Protein AF-A0A537KA38-F1 (afdb_monomer)

Organism: NCBI:txid2569760

Nearest PDB structures (foldseek):
  1vm7-assembly1_B  TM=9.379E-01  e=4.247E-10  Thermotoga maritima MSB8
  1rk2-assembly2_C  TM=9.387E-01  e=2.116E-08  Escherichia coli
  3pl2-assembly1_B  TM=9.445E-01  e=1.220E-07  Corynebacterium glutamicum
  3k9e-assembly1_A  TM=9.442E-01  e=4.696E-07  Escherichia coli O6
  2v78-assembly1_A  TM=8.915E-01  e=3.099E-06  Saccharolobus solfataricus

Secondary structure (DSSP, 8-state):
-HHHHHTTS-S-EEEE-GGG-EEEEETTEEEEEPPP----S--TTHHHHHHHHHHHHHHTT--HHHHHHHHHHHHHHHTTSSSSGGGPPPHHHHHHHHH-

Foldseek 3Di:
DFVVVVVVPDQKGWAQPDQQAIWIDHPQDTDGAGADDDDFDAQAQLVVQLVVQLVVCVVVVHDNNVSSNLSRLQSNQLRNDDDHPVSGDDPVVSVVVVVD

pLDDT: mean 95.14, std 4.84, range [63.72, 98.5]

Sequence (100 aa):
AASALLERGPRMAVVKLGDRGAFYAAPDGRGHVPADAVRAVDTTAAGDAFAAALGVALGEGRGSADAVRFATRVAGIKVTRMGAQVSMPTRAEVEEAMRQ

Radius of gyration: 13.13 Å; Cα contacts (8 Å, |Δi|>4): 160; chains: 1; bounding box: 29×25×36 Å

Structure (mmCIF, N/CA/C/O backbone):
data_AF-A0A537KA38-F1
#
_entry.id   AF-A0A537KA38-F1
#
loop_
_atom_site.group_PDB
_atom_site.id
_atom_site.type_symbol
_atom_site.label_atom_id
_atom_site.label_alt_id
_atom_site.label_comp_id
_atom_site.label_asym_id
_atom_site.label_entity_id
_atom_site.label_seq_id
_atom_site.pdbx_PDB_ins_code
_atom_site.Cartn_x
_atom_site.Cartn_y
_atom_site.Cartn_z
_atom_site.occupancy
_atom_site.B_iso_or_equiv
_atom_site.auth_seq_id
_atom_site.auth_comp_id
_atom_site.auth_asym_id
_atom_site.auth_atom_id
_atom_site.pdbx_PDB_model_num
ATOM 1 N N . ALA A 1 1 ? -9.785 -9.139 12.315 1.00 78.19 1 ALA A N 1
ATOM 2 C CA . ALA A 1 1 ? -8.354 -8.756 12.290 1.00 78.19 1 ALA A CA 1
ATOM 3 C C . ALA A 1 1 ? -8.156 -7.258 12.535 1.00 78.19 1 ALA A C 1
ATOM 5 O O . ALA A 1 1 ? -7.688 -6.921 13.609 1.00 78.19 1 ALA A O 1
ATOM 6 N N . ALA A 1 2 ? -8.550 -6.360 11.618 1.00 79.88 2 ALA A N 1
ATOM 7 C CA . ALA A 1 2 ? -8.318 -4.913 11.777 1.00 79.88 2 ALA A CA 1
ATOM 8 C C . ALA A 1 2 ? -8.918 -4.320 13.071 1.00 79.88 2 ALA A C 1
ATOM 10 O O . ALA A 1 2 ? -8.218 -3.626 13.795 1.00 79.88 2 ALA A O 1
ATOM 11 N N . SER A 1 3 ? -10.166 -4.658 13.420 1.00 84.00 3 SER A N 1
ATOM 12 C CA . SER A 1 3 ? -10.794 -4.201 14.674 1.00 84.00 3 SER A CA 1
ATOM 13 C C . SER A 1 3 ? -10.038 -4.657 15.926 1.00 84.00 3 SER A C 1
ATOM 15 O O . SER A 1 3 ? -9.7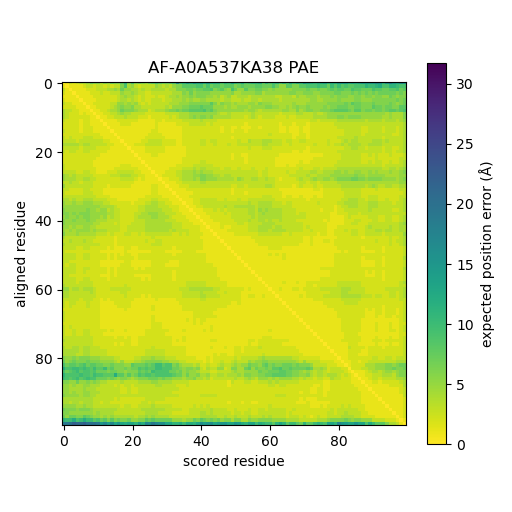37 -3.840 16.784 1.00 84.00 3 SER A O 1
ATOM 17 N N . ALA A 1 4 ? -9.625 -5.926 15.972 1.00 89.12 4 ALA A N 1
ATOM 18 C CA . ALA A 1 4 ? -8.845 -6.471 17.084 1.00 89.12 4 ALA A CA 1
ATOM 19 C C . ALA A 1 4 ? -7.460 -5.809 17.232 1.00 89.12 4 ALA A C 1
ATOM 21 O O . ALA A 1 4 ? -6.889 -5.797 18.316 1.00 89.12 4 ALA A O 1
ATOM 22 N N . LEU A 1 5 ? -6.893 -5.254 16.151 1.00 91.69 5 LEU A N 1
ATOM 23 C CA . LEU A 1 5 ? -5.657 -4.472 16.236 1.00 91.69 5 LEU A CA 1
ATOM 24 C C . LEU A 1 5 ? -5.905 -3.097 16.859 1.00 91.69 5 LEU A C 1
ATOM 26 O O . LEU A 1 5 ? -5.083 -2.660 17.654 1.00 91.69 5 LEU A O 1
ATOM 30 N N . LEU A 1 6 ? -7.026 -2.441 16.539 1.00 92.62 6 LEU A N 1
ATOM 31 C CA . LEU A 1 6 ? -7.387 -1.139 17.118 1.00 92.62 6 LEU A CA 1
ATOM 32 C C . LEU A 1 6 ? -7.611 -1.219 18.633 1.00 92.62 6 LEU A C 1
ATOM 34 O O . LEU A 1 6 ? -7.228 -0.304 19.357 1.00 92.62 6 LEU A O 1
ATOM 38 N N . GLU A 1 7 ? -8.136 -2.341 19.129 1.00 91.88 7 GLU A N 1
ATOM 39 C CA . GLU A 1 7 ? -8.285 -2.610 20.570 1.00 91.88 7 GLU A CA 1
ATOM 40 C C . GLU A 1 7 ? -6.946 -2.592 21.332 1.00 91.88 7 GLU A C 1
ATOM 42 O O . GLU A 1 7 ? -6.927 -2.475 22.554 1.00 91.88 7 GLU A O 1
ATOM 47 N N . ARG A 1 8 ? -5.811 -2.660 20.624 1.00 93.00 8 ARG A N 1
ATOM 48 C CA . ARG A 1 8 ? -4.458 -2.633 21.203 1.00 93.00 8 ARG A CA 1
ATOM 49 C C . ARG A 1 8 ? -3.842 -1.227 21.252 1.00 93.00 8 ARG A C 1
ATOM 51 O O . ARG A 1 8 ? -2.663 -1.106 21.571 1.00 93.00 8 ARG A O 1
ATOM 58 N N . GLY A 1 9 ? -4.603 -0.182 20.914 1.00 93.44 9 GLY A N 1
ATOM 59 C CA . GLY A 1 9 ? -4.189 1.224 21.004 1.00 93.44 9 GLY A CA 1
ATOM 60 C C . GLY A 1 9 ? -3.774 1.982 19.724 1.00 93.44 9 GLY A C 1
ATOM 61 O O . GLY A 1 9 ? -3.723 3.212 19.801 1.00 93.44 9 GLY A O 1
ATOM 62 N N . PRO A 1 10 ? -3.482 1.379 18.548 1.00 95.56 10 PRO A N 1
ATOM 63 C CA . PRO A 1 10 ? -3.180 2.170 17.358 1.00 95.56 10 PRO A CA 1
ATOM 64 C C . PRO A 1 10 ? -4.433 2.889 16.843 1.00 95.56 10 PRO A C 1
ATOM 66 O O . PRO A 1 10 ? -5.539 2.357 16.897 1.00 95.56 10 PRO A O 1
ATOM 69 N N . ARG A 1 11 ? -4.259 4.089 16.273 1.00 94.25 11 ARG A N 1
ATOM 70 C CA . ARG A 1 11 ? -5.376 4.853 15.682 1.00 94.25 11 ARG A CA 1
ATOM 71 C C . ARG A 1 11 ? -5.876 4.276 14.358 1.00 94.25 11 ARG A C 1
ATOM 7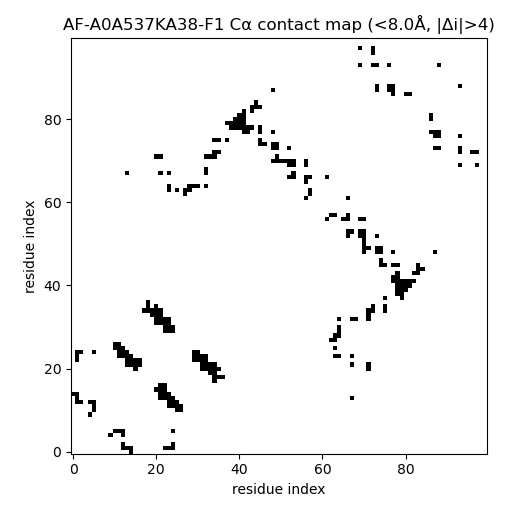3 O O . ARG A 1 11 ? -7.024 4.498 14.000 1.00 94.25 11 ARG A O 1
ATOM 80 N N . MET A 1 12 ? -5.018 3.567 13.631 1.00 96.44 12 MET A N 1
ATOM 81 C CA . MET A 1 12 ? -5.326 2.958 12.341 1.00 96.44 12 MET A CA 1
ATOM 82 C C . MET A 1 12 ? -4.750 1.543 12.296 1.00 96.44 12 MET A C 1
ATOM 84 O O . MET A 1 12 ? -3.629 1.306 12.744 1.00 96.44 12 MET A O 1
ATOM 88 N N . ALA A 1 13 ? -5.498 0.622 11.697 1.00 97.69 13 ALA A N 1
ATOM 89 C CA . ALA A 1 13 ? -5.049 -0.716 11.352 1.00 97.69 13 ALA A CA 1
ATOM 90 C C . ALA A 1 13 ? -5.294 -0.972 9.861 1.00 97.69 13 ALA A C 1
ATOM 92 O O . ALA A 1 13 ? -6.401 -0.760 9.367 1.00 97.69 13 ALA A O 1
ATOM 93 N N . VAL A 1 14 ? -4.275 -1.470 9.158 1.00 97.94 14 VAL A N 1
ATOM 94 C CA . VAL A 1 14 ? -4.364 -1.849 7.742 1.00 97.94 14 VAL A CA 1
ATOM 95 C C . VAL A 1 14 ? -3.874 -3.282 7.578 1.00 97.94 14 VAL A C 1
ATOM 97 O O . VAL A 1 14 ? -2.775 -3.629 8.004 1.00 97.94 14 VAL A O 1
ATOM 100 N N . VAL A 1 15 ? -4.697 -4.124 6.960 1.00 97.50 15 VAL A N 1
ATOM 101 C CA . VAL A 1 15 ? -4.404 -5.529 6.676 1.00 97.50 15 VAL A CA 1
ATOM 102 C C . VAL A 1 15 ? -4.251 -5.684 5.170 1.00 97.50 15 VAL A C 1
ATOM 104 O O . VAL A 1 15 ? -5.220 -5.544 4.427 1.00 97.50 15 VAL A O 1
ATOM 107 N N . LYS A 1 16 ? -3.030 -5.979 4.720 1.00 96.75 16 LYS A N 1
ATOM 108 C CA . LYS A 1 16 ? -2.743 -6.311 3.319 1.00 96.75 16 LYS A CA 1
ATOM 109 C C . LYS A 1 16 ? -3.305 -7.697 2.999 1.00 96.75 16 LYS A C 1
ATOM 111 O O . LYS A 1 16 ? -3.129 -8.629 3.779 1.00 96.75 16 LYS A O 1
ATOM 116 N N . LEU A 1 17 ? -3.960 -7.822 1.852 1.00 96.69 17 LEU A N 1
ATOM 117 C CA . LEU A 1 17 ? -4.646 -9.028 1.383 1.00 96.69 17 LEU A CA 1
ATOM 118 C C . LEU A 1 17 ? -4.048 -9.580 0.077 1.00 96.69 17 LEU A C 1
ATOM 120 O O . LEU A 1 17 ? -4.662 -10.445 -0.542 1.00 96.69 17 LEU A O 1
ATOM 124 N N . GLY A 1 18 ? -2.868 -9.095 -0.329 1.00 94.19 18 GLY A N 1
ATOM 125 C CA . GLY A 1 18 ? -2.189 -9.513 -1.556 1.00 94.19 18 GLY A CA 1
ATOM 126 C C . GLY A 1 18 ? -2.867 -8.951 -2.804 1.00 94.19 18 GLY A C 1
ATOM 127 O O . GLY A 1 18 ? -3.154 -7.757 -2.873 1.00 94.19 18 GLY A O 1
ATOM 128 N N . ASP A 1 19 ? -3.148 -9.825 -3.764 1.00 94.75 19 ASP A N 1
ATOM 129 C CA . ASP A 1 19 ? -3.910 -9.538 -4.988 1.00 94.75 19 ASP A CA 1
ATOM 130 C C . ASP A 1 19 ? -5.351 -9.073 -4.720 1.00 94.75 19 ASP A C 1
ATOM 132 O O . ASP A 1 19 ? -5.978 -8.447 -5.569 1.00 94.75 19 ASP A O 1
ATOM 136 N N . ARG A 1 20 ? -5.869 -9.304 -3.510 1.00 97.12 20 ARG A N 1
ATOM 137 C CA . ARG A 1 20 ? -7.154 -8.759 -3.063 1.00 97.12 20 ARG A CA 1
ATOM 138 C C . ARG A 1 20 ? -7.053 -7.330 -2.526 1.00 97.12 20 ARG A C 1
ATOM 140 O O . ARG A 1 20 ? -8.067 -6.803 -2.094 1.00 97.12 20 ARG A O 1
ATOM 147 N N . GLY A 1 21 ? -5.886 -6.689 -2.506 1.00 97.56 21 GLY A N 1
ATOM 148 C CA . GLY A 1 21 ? -5.725 -5.310 -2.027 1.00 97.56 21 GLY A CA 1
ATOM 149 C C . GLY A 1 21 ? -5.522 -5.203 -0.521 1.00 97.56 21 GLY A C 1
ATOM 150 O O . GLY A 1 21 ? -4.665 -5.887 0.038 1.00 97.56 21 GLY A O 1
ATOM 151 N N . ALA A 1 22 ? -6.257 -4.322 0.155 1.00 98.25 22 ALA A N 1
ATOM 152 C CA . ALA A 1 22 ? -6.092 -4.069 1.584 1.00 98.25 22 ALA A CA 1
ATOM 153 C C . ALA A 1 22 ? -7.417 -3.732 2.276 1.00 98.25 22 ALA A C 1
ATOM 155 O O . ALA A 1 22 ? -8.288 -3.085 1.706 1.00 98.25 22 ALA A O 1
ATOM 156 N N . PHE A 1 23 ? -7.564 -4.137 3.535 1.00 98.19 23 PHE A N 1
ATOM 157 C CA . PHE A 1 23 ? -8.658 -3.687 4.394 1.00 98.19 23 PHE A CA 1
ATOM 158 C C . PHE A 1 23 ? -8.120 -2.732 5.452 1.00 98.19 23 PHE A C 1
ATOM 160 O O . PHE A 1 23 ? -7.126 -3.050 6.106 1.00 98.19 23 PHE A O 1
ATOM 167 N N . TYR A 1 24 ? -8.781 -1.598 5.665 1.00 98.06 24 TYR A N 1
ATOM 168 C CA . TYR A 1 24 ? -8.382 -0.624 6.677 1.00 98.06 24 TYR A CA 1
ATOM 169 C C . TYR A 1 24 ? -9.501 -0.336 7.675 1.00 98.06 24 TYR A C 1
ATOM 171 O O . TYR A 1 24 ? -10.687 -0.459 7.368 1.00 98.06 24 TYR A O 1
ATOM 179 N N . ALA A 1 25 ? -9.102 0.058 8.878 1.00 97.69 25 ALA A N 1
ATOM 180 C CA . ALA A 1 25 ? -9.966 0.634 9.894 1.00 97.69 25 ALA A CA 1
ATOM 181 C C . ALA A 1 25 ? -9.223 1.790 10.576 1.00 97.69 25 ALA A C 1
ATOM 183 O O . ALA A 1 25 ? -8.096 1.613 11.039 1.00 97.69 25 ALA A O 1
ATOM 184 N N . ALA A 1 26 ? -9.847 2.962 10.602 1.00 96.38 26 ALA A N 1
ATOM 185 C CA . ALA A 1 26 ? -9.310 4.230 11.087 1.00 96.38 26 ALA A CA 1
ATOM 186 C C . ALA A 1 26 ? -10.455 5.110 11.646 1.00 96.38 26 ALA A C 1
ATOM 188 O O . ALA A 1 26 ? -11.624 4.728 11.521 1.00 96.38 26 ALA A O 1
ATOM 189 N N . PRO A 1 27 ? -10.172 6.273 12.269 1.00 93.50 27 PRO A N 1
ATOM 190 C CA . PRO A 1 27 ? -11.207 7.104 12.889 1.00 93.50 27 PRO A CA 1
ATOM 191 C C . PRO A 1 27 ? -12.191 7.713 11.881 1.00 93.50 27 PRO A C 1
ATOM 193 O O . PRO A 1 27 ? -13.361 7.895 12.197 1.00 93.50 27 PRO A O 1
ATOM 196 N N . ASP A 1 28 ? -11.722 8.001 10.668 1.00 95.25 28 ASP A N 1
ATOM 197 C CA . ASP A 1 28 ? -12.486 8.575 9.554 1.00 95.25 28 ASP A CA 1
ATOM 198 C C . ASP A 1 28 ? -13.165 7.512 8.671 1.00 95.25 28 ASP A C 1
ATOM 200 O O . ASP A 1 28 ? -13.885 7.854 7.735 1.00 95.25 28 ASP A O 1
ATOM 204 N N . GLY A 1 29 ? -12.975 6.218 8.953 1.00 94.88 29 GLY A N 1
ATOM 205 C CA . GLY A 1 29 ? -13.698 5.159 8.258 1.00 94.88 29 GLY A CA 1
ATOM 206 C C . GLY A 1 29 ? -13.030 3.790 8.285 1.00 94.88 29 GLY A C 1
ATOM 207 O O . GLY A 1 29 ? -11.928 3.586 8.790 1.00 94.88 29 GLY A O 1
ATOM 208 N N . ARG A 1 30 ? -13.724 2.818 7.698 1.00 97.38 30 ARG A N 1
ATOM 209 C CA . ARG A 1 30 ? -13.211 1.467 7.461 1.00 97.38 30 ARG A CA 1
ATOM 210 C C . ARG A 1 30 ? -13.679 0.983 6.100 1.00 97.38 30 ARG A C 1
ATOM 212 O O . ARG A 1 30 ? -14.777 1.339 5.678 1.00 97.38 30 ARG A O 1
ATOM 219 N N . GLY A 1 31 ? -12.897 0.135 5.450 1.00 97.12 31 GLY A N 1
ATOM 220 C CA . GLY A 1 31 ? -13.282 -0.372 4.142 1.00 97.12 31 GLY A CA 1
ATOM 221 C C . GLY A 1 31 ? -12.267 -1.306 3.516 1.00 97.12 31 GLY A C 1
ATOM 222 O O . GLY A 1 31 ? -11.124 -1.426 3.960 1.00 97.12 31 GLY A O 1
ATOM 223 N N . HIS A 1 32 ? -12.723 -1.966 2.458 1.00 98.25 32 HIS A N 1
ATOM 224 C CA . HIS A 1 32 ? -11.885 -2.742 1.560 1.00 98.25 32 HIS A CA 1
ATOM 225 C C . HIS A 1 32 ? -11.474 -1.870 0.373 1.00 98.25 32 HIS A C 1
ATOM 227 O O . HIS A 1 32 ? -12.313 -1.235 -0.261 1.00 98.25 32 HIS A O 1
ATOM 233 N N . VAL A 1 33 ? -10.177 -1.841 0.092 1.00 98.00 33 VAL A N 1
ATOM 234 C CA . VAL A 1 33 ? -9.577 -1.212 -1.079 1.00 98.00 33 VAL A CA 1
ATOM 235 C C . VAL A 1 33 ? -9.064 -2.340 -1.974 1.00 98.00 33 VAL A C 1
ATOM 237 O O . VAL A 1 33 ? -8.134 -3.041 -1.564 1.00 98.00 33 VAL A O 1
ATOM 240 N N . PRO A 1 34 ? -9.664 -2.567 -3.155 1.00 97.56 34 PRO A N 1
ATOM 241 C CA . PRO A 1 34 ? -9.201 -3.605 -4.069 1.00 97.56 34 PRO A CA 1
ATOM 242 C C . PRO A 1 34 ? -7.827 -3.247 -4.650 1.00 97.56 34 PRO A C 1
ATOM 244 O O . PRO A 1 34 ? -7.482 -2.071 -4.767 1.00 97.56 34 PRO A O 1
ATOM 247 N N . ALA A 1 35 ? -7.047 -4.267 -5.011 1.00 96.25 35 ALA A N 1
ATOM 248 C CA . ALA A 1 35 ? -5.865 -4.091 -5.848 1.00 96.25 35 ALA A CA 1
ATOM 249 C C . ALA A 1 35 ? -6.232 -4.255 -7.323 1.00 96.25 35 ALA A C 1
ATOM 251 O O . ALA A 1 35 ? -7.185 -4.959 -7.662 1.00 96.25 35 ALA A O 1
ATOM 252 N N . ASP A 1 36 ? -5.434 -3.635 -8.187 1.00 93.69 36 ASP A N 1
ATOM 253 C CA . ASP A 1 36 ? -5.509 -3.875 -9.622 1.00 93.69 36 ASP A CA 1
ATOM 254 C C . ASP A 1 36 ? -5.049 -5.301 -9.939 1.00 93.69 36 ASP A C 1
ATOM 256 O O . ASP A 1 36 ? -4.079 -5.809 -9.363 1.00 93.69 36 ASP A O 1
ATOM 260 N N . ALA A 1 37 ? -5.712 -5.934 -10.905 1.00 94.69 37 ALA A N 1
ATOM 261 C CA . ALA A 1 37 ? -5.246 -7.195 -11.456 1.00 94.69 37 ALA A CA 1
ATOM 262 C C . ALA A 1 37 ? -3.978 -6.945 -12.285 1.00 94.69 37 ALA A C 1
ATOM 264 O O . ALA A 1 37 ? -4.027 -6.335 -13.353 1.00 94.69 37 ALA A O 1
ATOM 265 N N . VAL A 1 38 ? -2.836 -7.428 -11.796 1.00 95.00 38 VAL A N 1
ATOM 266 C CA . VAL A 1 38 ? -1.535 -7.266 -12.453 1.00 95.00 38 VAL A CA 1
ATOM 267 C C . VAL A 1 38 ? -0.828 -8.606 -12.611 1.00 95.00 38 VAL A C 1
ATOM 269 O O . VAL A 1 38 ? -0.998 -9.525 -11.810 1.00 95.00 38 VAL A O 1
ATOM 272 N N . ARG A 1 39 ? 0.031 -8.713 -13.627 1.00 95.94 39 ARG A N 1
ATOM 273 C CA . ARG A 1 39 ? 0.968 -9.834 -13.739 1.00 95.94 39 ARG A CA 1
ATOM 274 C C . ARG A 1 39 ? 2.160 -9.578 -12.817 1.00 95.94 39 ARG A C 1
ATOM 276 O O . ARG A 1 39 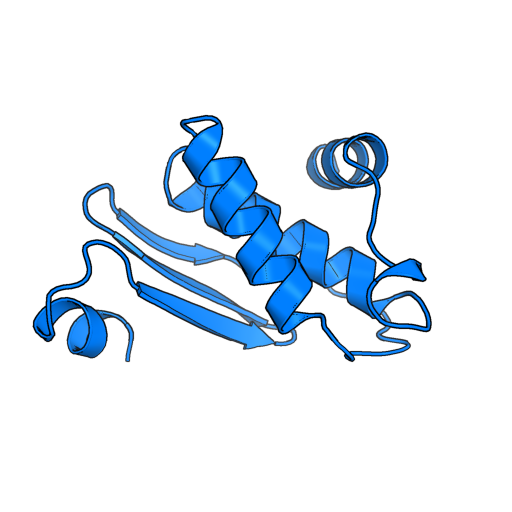? 3.061 -8.819 -13.166 1.00 95.94 39 ARG A O 1
ATOM 283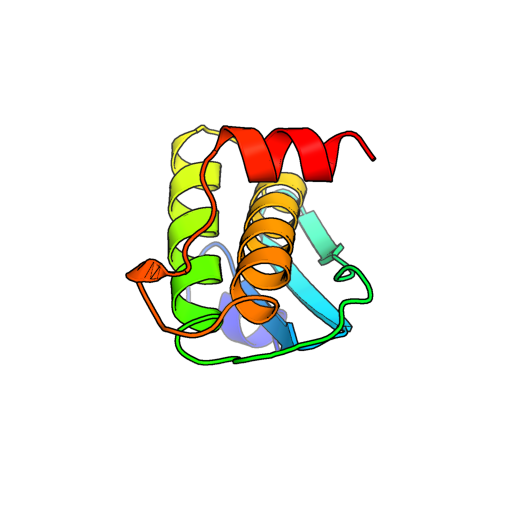 N N . ALA A 1 40 ? 2.161 -10.214 -11.649 1.00 96.12 40 ALA A N 1
ATOM 284 C CA . ALA A 1 40 ? 3.284 -10.131 -10.723 1.00 96.12 40 ALA A CA 1
ATOM 285 C C . ALA A 1 40 ? 4.542 -10.797 -11.316 1.00 96.12 40 ALA A C 1
ATOM 287 O O . ALA A 1 40 ? 4.483 -11.902 -11.856 1.00 96.12 40 ALA A O 1
ATOM 288 N N . VAL A 1 41 ? 5.671 -10.102 -11.206 1.00 96.56 41 VAL A N 1
ATOM 289 C CA . VAL A 1 41 ? 7.014 -10.554 -11.595 1.00 96.56 41 VAL A CA 1
ATOM 290 C C . VAL A 1 41 ? 7.845 -10.861 -10.350 1.00 96.56 41 VAL A C 1
ATOM 292 O O . VAL A 1 41 ? 8.504 -11.893 -10.300 1.00 96.56 41 VAL A O 1
ATOM 295 N N . ASP A 1 42 ? 7.795 -9.992 -9.338 1.00 94.25 42 ASP A N 1
ATOM 296 C CA . ASP A 1 42 ? 8.544 -10.150 -8.090 1.00 94.25 42 ASP A CA 1
ATOM 297 C C . ASP A 1 42 ? 7.818 -9.436 -6.941 1.00 94.25 42 ASP A C 1
ATOM 299 O O . ASP A 1 42 ? 7.586 -8.228 -6.981 1.00 94.25 42 ASP A O 1
ATOM 303 N N . THR A 1 43 ? 7.471 -10.160 -5.877 1.00 93.69 43 THR A N 1
ATOM 304 C CA . THR A 1 43 ? 6.759 -9.611 -4.710 1.00 93.69 43 THR A CA 1
ATOM 305 C C . THR A 1 43 ? 7.676 -9.078 -3.610 1.00 93.69 43 THR A C 1
ATOM 307 O O . THR A 1 43 ? 7.190 -8.542 -2.611 1.00 93.69 43 THR A O 1
ATOM 310 N N . THR A 1 44 ? 8.995 -9.189 -3.771 1.00 95.44 44 THR A N 1
ATOM 311 C CA . THR A 1 44 ? 9.991 -8.743 -2.784 1.00 95.44 44 THR A CA 1
ATOM 312 C C . THR A 1 44 ? 9.774 -7.275 -2.419 1.00 95.44 44 THR A C 1
ATOM 314 O O . THR A 1 44 ? 9.593 -6.448 -3.298 1.00 95.44 44 THR A O 1
ATOM 317 N N . ALA A 1 45 ? 9.761 -6.913 -1.138 1.00 94.69 45 ALA A N 1
ATOM 318 C CA . ALA A 1 45 ? 9.538 -5.532 -0.683 1.00 94.69 45 ALA A CA 1
ATOM 319 C C . ALA A 1 45 ? 8.197 -4.874 -1.097 1.00 94.69 45 ALA A C 1
ATOM 321 O O . ALA A 1 45 ? 8.014 -3.676 -0.886 1.00 94.69 45 ALA A O 1
ATOM 322 N N . ALA A 1 46 ? 7.206 -5.615 -1.614 1.00 95.81 46 ALA A N 1
ATOM 323 C CA . ALA A 1 46 ? 5.874 -5.050 -1.891 1.00 95.81 46 ALA A CA 1
ATOM 324 C C . ALA A 1 46 ? 5.198 -4.541 -0.609 1.00 95.81 46 ALA A C 1
ATOM 326 O O . ALA A 1 46 ? 4.501 -3.527 -0.599 1.00 95.81 46 ALA A O 1
ATOM 327 N N . GLY A 1 47 ? 5.450 -5.238 0.501 1.00 96.06 47 GLY A N 1
ATOM 328 C CA . GLY A 1 47 ? 4.979 -4.832 1.812 1.00 96.06 47 GLY A CA 1
ATOM 329 C C . GLY A 1 47 ? 5.616 -3.543 2.330 1.00 96.06 47 GLY A C 1
ATOM 330 O O . GLY A 1 47 ? 4.907 -2.777 2.984 1.00 96.06 47 GLY A O 1
ATOM 331 N N . ASP A 1 48 ? 6.893 -3.322 2.019 1.00 96.50 48 ASP A N 1
ATOM 332 C CA . ASP A 1 48 ? 7.650 -2.127 2.402 1.00 96.50 48 ASP A CA 1
ATOM 333 C C . ASP A 1 48 ? 7.246 -0.938 1.531 1.00 96.50 48 ASP A C 1
ATOM 335 O O . ASP A 1 48 ? 6.983 0.142 2.051 1.00 96.50 48 ASP A O 1
ATOM 339 N N . ALA A 1 49 ? 7.086 -1.165 0.221 1.00 97.19 49 ALA A N 1
ATOM 340 C CA . ALA A 1 49 ? 6.557 -0.187 -0.727 1.00 97.19 49 ALA A CA 1
ATOM 341 C C . ALA A 1 49 ? 5.187 0.335 -0.278 1.00 97.19 49 ALA A C 1
ATOM 343 O O . ALA A 1 49 ? 4.967 1.543 -0.210 1.00 97.19 49 ALA A O 1
ATOM 344 N N . PHE A 1 50 ? 4.287 -0.580 0.102 1.00 98.19 50 PHE A N 1
ATOM 345 C CA . PHE A 1 50 ? 2.979 -0.235 0.649 1.00 98.19 50 PHE A CA 1
ATOM 346 C C . PHE A 1 50 ? 3.099 0.622 1.915 1.00 98.19 50 PHE A C 1
ATOM 348 O O . PHE A 1 50 ? 2.441 1.650 2.029 1.00 98.19 50 PHE A O 1
ATOM 355 N N . ALA A 1 51 ? 3.922 0.204 2.883 1.00 97.88 51 ALA A N 1
ATOM 356 C CA . ALA A 1 51 ? 4.050 0.906 4.158 1.00 97.88 51 ALA A CA 1
ATOM 357 C C . ALA A 1 51 ? 4.652 2.310 3.983 1.00 97.88 51 ALA A C 1
ATOM 359 O O . ALA A 1 51 ? 4.139 3.271 4.557 1.00 97.88 51 ALA A O 1
ATOM 360 N N . ALA A 1 52 ? 5.685 2.440 3.147 1.00 97.56 52 ALA A N 1
ATOM 361 C CA . ALA A 1 52 ? 6.290 3.723 2.807 1.00 97.56 52 ALA A CA 1
ATOM 362 C C . ALA A 1 52 ? 5.282 4.644 2.105 1.00 97.56 52 ALA A C 1
ATOM 364 O O . ALA A 1 52 ? 5.112 5.793 2.507 1.00 97.56 52 ALA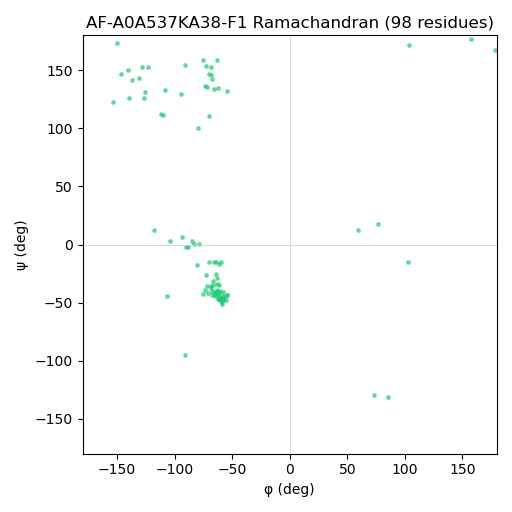 A O 1
ATOM 365 N N . ALA A 1 53 ? 4.557 4.129 1.110 1.00 98.31 53 ALA A N 1
ATOM 366 C CA . ALA A 1 53 ? 3.539 4.885 0.389 1.00 98.31 53 ALA A CA 1
ATOM 367 C C . ALA A 1 53 ? 2.371 5.317 1.285 1.00 98.31 53 ALA A C 1
ATOM 369 O O . ALA A 1 53 ? 1.898 6.444 1.162 1.00 98.31 53 ALA A O 1
ATOM 370 N N . LEU A 1 54 ? 1.939 4.459 2.215 1.00 98.50 54 LEU A N 1
ATOM 371 C CA . LEU A 1 54 ? 0.933 4.811 3.215 1.00 98.50 54 LEU A CA 1
ATOM 372 C C . LEU A 1 54 ? 1.433 5.954 4.108 1.00 98.50 54 LEU A C 1
ATOM 374 O O . LEU A 1 54 ? 0.703 6.914 4.330 1.00 98.50 54 LEU A O 1
ATOM 378 N N . GLY A 1 55 ? 2.682 5.878 4.577 1.00 98.06 55 GLY A N 1
ATOM 379 C CA . GLY A 1 55 ? 3.309 6.938 5.369 1.00 98.06 55 GLY A CA 1
ATOM 380 C C . GLY A 1 55 ? 3.391 8.270 4.621 1.00 98.06 55 GLY A C 1
ATOM 381 O O . GLY A 1 55 ? 3.008 9.298 5.174 1.00 98.06 55 GLY A O 1
ATOM 382 N N . VAL A 1 56 ? 3.816 8.247 3.352 1.00 98.44 56 VAL A N 1
ATOM 383 C CA . VAL A 1 56 ? 3.843 9.434 2.477 1.00 98.44 56 VAL A CA 1
ATOM 384 C C . VAL A 1 56 ? 2.443 10.023 2.326 1.00 98.44 56 VAL A C 1
ATOM 386 O O . VAL A 1 56 ? 2.246 11.204 2.586 1.00 98.44 56 VAL A O 1
ATOM 389 N N . ALA A 1 57 ? 1.453 9.206 1.966 1.00 98.25 57 ALA A N 1
ATOM 390 C CA . ALA A 1 57 ? 0.089 9.667 1.740 1.00 98.25 57 ALA A CA 1
ATOM 391 C C . ALA A 1 57 ? -0.567 10.266 2.996 1.00 98.25 57 ALA A C 1
ATOM 393 O O . ALA A 1 57 ? -1.237 11.294 2.909 1.00 98.25 57 ALA A O 1
ATOM 394 N N . LEU A 1 58 ? -0.354 9.651 4.164 1.00 97.62 58 LEU A N 1
ATOM 395 C CA . LEU A 1 58 ? -0.820 10.193 5.442 1.00 97.62 58 LEU A CA 1
ATOM 396 C C . LEU A 1 58 ? -0.084 11.491 5.807 1.00 97.62 58 LEU A C 1
ATOM 398 O O . LEU A 1 58 ? -0.714 12.429 6.290 1.00 97.62 58 LEU A O 1
ATOM 402 N N . GLY A 1 59 ? 1.226 11.568 5.550 1.00 98.12 59 GLY A N 1
ATOM 403 C CA . GLY A 1 59 ? 2.025 12.783 5.747 1.00 98.12 59 GLY A CA 1
ATOM 404 C C . GLY A 1 59 ? 1.594 13.947 4.848 1.00 98.12 59 GLY A C 1
ATOM 405 O O . GLY A 1 59 ? 1.694 15.101 5.248 1.00 98.12 59 GLY A O 1
ATOM 406 N N . GLU A 1 60 ? 1.044 13.646 3.672 1.00 98.12 60 GLU A N 1
ATOM 407 C CA . GLU A 1 60 ? 0.416 14.614 2.760 1.00 98.12 60 GLU A CA 1
ATOM 408 C C . GLU A 1 60 ? -1.006 15.027 3.177 1.00 98.12 60 GLU A C 1
ATOM 410 O O . GLU A 1 60 ? -1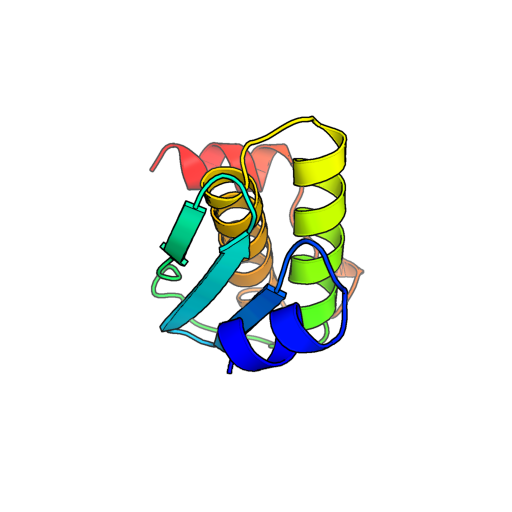.647 15.809 2.478 1.00 98.12 60 GLU A O 1
ATOM 415 N N . GLY A 1 61 ? -1.527 14.506 4.291 1.00 97.44 61 GLY A N 1
ATOM 416 C CA . GLY A 1 61 ? -2.856 14.852 4.796 1.00 97.44 61 GLY A CA 1
ATOM 417 C C . GLY A 1 61 ? -4.015 14.194 4.044 1.00 97.44 61 GLY A C 1
ATOM 418 O O . GLY A 1 61 ? -5.152 14.650 4.159 1.00 97.44 61 GLY A O 1
ATOM 419 N N . ARG A 1 62 ? -3.763 13.125 3.276 1.00 97.06 62 ARG A N 1
ATOM 420 C CA . ARG A 1 62 ? -4.833 12.363 2.613 1.00 97.06 62 ARG A CA 1
ATOM 421 C C . ARG A 1 62 ? -5.678 11.618 3.652 1.00 97.06 62 ARG A C 1
ATOM 423 O O . ARG A 1 62 ? -5.153 11.121 4.649 1.00 97.06 62 ARG A O 1
ATOM 430 N N . GLY A 1 63 ? -6.978 11.487 3.383 1.00 97.56 63 GLY A N 1
ATOM 431 C CA . GLY A 1 63 ? -7.871 10.648 4.186 1.00 97.56 63 GLY A CA 1
ATOM 432 C C . GLY A 1 63 ? -7.470 9.170 4.135 1.00 97.56 63 GLY A C 1
ATOM 433 O O . GLY A 1 63 ? -6.799 8.727 3.199 1.00 97.56 63 GLY A O 1
ATOM 434 N N . SER A 1 64 ? -7.901 8.380 5.120 1.00 97.69 64 SER A N 1
ATOM 435 C CA . SER A 1 64 ? -7.461 6.987 5.281 1.00 97.69 64 SER A CA 1
ATOM 436 C C . SER A 1 64 ? -7.746 6.112 4.063 1.00 97.69 64 SER A C 1
ATOM 438 O O . SER A 1 64 ? -6.899 5.310 3.670 1.00 97.69 64 SER A O 1
ATOM 440 N N . ALA A 1 65 ? -8.917 6.279 3.443 1.00 97.75 65 ALA A N 1
ATOM 441 C CA . ALA A 1 65 ? -9.292 5.540 2.238 1.00 97.75 65 ALA A CA 1
ATOM 442 C C . ALA A 1 65 ? -8.321 5.817 1.080 1.00 97.75 65 ALA A C 1
ATOM 444 O O . ALA A 1 65 ? -7.826 4.889 0.438 1.00 97.75 65 ALA A O 1
ATOM 445 N N . ASP A 1 66 ? -8.014 7.093 0.847 1.00 97.88 66 ASP A N 1
ATOM 446 C CA . ASP A 1 66 ? -7.152 7.538 -0.247 1.00 97.88 66 ASP A CA 1
ATOM 447 C C . ASP A 1 66 ? -5.691 7.189 0.004 1.00 97.88 66 ASP A C 1
ATOM 449 O O . ASP A 1 66 ? -4.979 6.808 -0.926 1.00 97.88 66 ASP A O 1
ATOM 453 N N . ALA A 1 67 ? -5.246 7.250 1.258 1.00 98.31 67 ALA A N 1
ATOM 454 C CA . ALA A 1 67 ? -3.902 6.841 1.631 1.00 98.31 67 ALA A CA 1
ATOM 455 C C . ALA A 1 67 ? -3.685 5.338 1.410 1.00 98.31 67 ALA A C 1
ATOM 457 O O . ALA A 1 67 ? -2.671 4.928 0.842 1.00 98.31 67 ALA A O 1
ATOM 458 N N . VAL A 1 68 ? -4.668 4.511 1.774 1.00 98.31 68 VAL A N 1
ATOM 459 C CA . VAL A 1 68 ? -4.633 3.063 1.526 1.00 98.31 68 VAL A CA 1
ATOM 460 C C . VAL A 1 68 ? -4.747 2.757 0.032 1.00 98.31 68 VAL A C 1
ATOM 462 O O . VAL A 1 68 ? -4.052 1.863 -0.455 1.00 98.31 68 VAL A O 1
ATOM 465 N N . ARG A 1 69 ? -5.554 3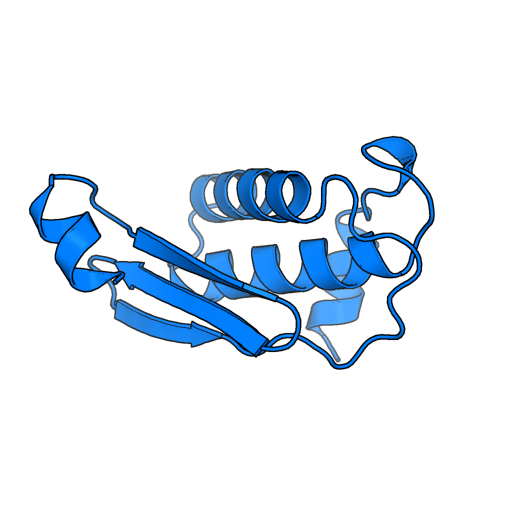.509 -0.726 1.00 98.19 69 ARG A N 1
ATOM 466 C CA . ARG A 1 69 ? -5.643 3.397 -2.193 1.00 98.19 69 ARG A CA 1
ATOM 467 C C . ARG A 1 69 ? -4.315 3.718 -2.871 1.00 98.19 69 ARG A C 1
ATOM 469 O O . ARG A 1 69 ? -3.853 2.930 -3.693 1.00 98.19 69 ARG A O 1
ATOM 476 N N . PHE A 1 70 ? -3.670 4.814 -2.481 1.00 98.50 70 PHE A N 1
ATOM 477 C CA . PHE A 1 70 ? -2.346 5.191 -2.974 1.00 98.50 70 PHE A CA 1
ATOM 478 C C . PHE A 1 70 ? -1.303 4.109 -2.659 1.00 98.50 70 PHE A C 1
ATOM 480 O O . PHE A 1 70 ? -0.599 3.643 -3.555 1.00 98.50 70 PHE A O 1
ATOM 487 N N . ALA A 1 71 ? -1.260 3.631 -1.412 1.00 98.44 71 ALA A N 1
ATOM 488 C CA . ALA A 1 71 ? -0.354 2.562 -0.996 1.00 98.44 71 ALA A CA 1
ATOM 489 C C . ALA A 1 71 ? -0.579 1.248 -1.761 1.00 98.44 71 ALA A C 1
ATOM 491 O O . ALA A 1 71 ? 0.380 0.581 -2.156 1.00 98.44 71 ALA A O 1
ATOM 492 N N . THR A 1 72 ? -1.844 0.899 -2.010 1.00 98.25 72 THR A N 1
ATOM 493 C CA . THR A 1 72 ? -2.222 -0.284 -2.796 1.00 98.25 72 THR A CA 1
ATOM 494 C C . THR A 1 72 ? -1.736 -0.155 -4.238 1.00 98.25 72 THR A C 1
ATOM 496 O O . THR A 1 72 ? -1.154 -1.105 -4.761 1.00 98.25 72 THR A O 1
ATOM 499 N N . ARG A 1 73 ? -1.880 1.025 -4.860 1.00 97.81 73 ARG A N 1
ATOM 500 C CA . ARG A 1 73 ? -1.395 1.272 -6.227 1.00 97.81 73 ARG A CA 1
ATOM 501 C C . ARG A 1 73 ? 0.129 1.186 -6.322 1.00 97.81 73 ARG A C 1
ATOM 503 O O . ARG A 1 73 ? 0.640 0.529 -7.225 1.00 97.81 73 ARG A O 1
ATOM 510 N N . VAL A 1 74 ? 0.857 1.785 -5.377 1.00 98.19 74 VAL A N 1
ATOM 511 C CA . VAL A 1 74 ? 2.329 1.699 -5.328 1.00 98.19 74 VAL A CA 1
ATOM 512 C C . VAL A 1 74 ? 2.790 0.245 -5.249 1.00 98.19 74 VAL A C 1
ATOM 514 O O . VAL A 1 74 ? 3.648 -0.171 -6.026 1.00 98.19 74 VAL A O 1
ATOM 517 N N . ALA A 1 75 ? 2.196 -0.545 -4.351 1.00 97.56 75 ALA A N 1
ATOM 518 C CA . ALA A 1 75 ? 2.522 -1.961 -4.221 1.00 97.56 75 ALA A CA 1
ATOM 519 C C . ALA A 1 75 ? 2.167 -2.753 -5.492 1.00 97.56 75 ALA A C 1
ATOM 521 O O . ALA A 1 75 ? 2.962 -3.584 -5.925 1.00 97.56 75 ALA A O 1
ATOM 522 N N . GLY A 1 76 ? 1.022 -2.459 -6.115 1.00 96.81 76 GLY A N 1
ATOM 523 C CA . GLY A 1 76 ? 0.592 -3.066 -7.376 1.00 96.81 76 GLY A CA 1
ATOM 524 C C . GLY A 1 76 ? 1.592 -2.849 -8.512 1.00 96.81 76 GLY A C 1
ATOM 525 O O . GLY A 1 76 ? 1.949 -3.803 -9.193 1.00 96.81 76 GLY A O 1
ATOM 526 N N . ILE A 1 77 ? 2.123 -1.633 -8.672 1.00 96.81 77 ILE A N 1
ATOM 527 C CA . ILE A 1 77 ? 3.155 -1.347 -9.685 1.00 96.81 77 ILE A CA 1
ATOM 528 C C . ILE A 1 77 ? 4.490 -2.000 -9.302 1.00 96.81 77 ILE A C 1
ATOM 530 O O . ILE A 1 77 ? 5.163 -2.585 -10.148 1.00 96.81 77 ILE A O 1
ATOM 534 N N . LYS A 1 78 ? 4.869 -1.950 -8.017 1.00 97.31 78 LYS A N 1
ATOM 535 C CA . LYS A 1 78 ? 6.109 -2.560 -7.515 1.00 97.31 78 LYS A CA 1
ATOM 536 C C . LYS A 1 78 ? 6.189 -4.038 -7.890 1.00 97.31 78 LYS A C 1
ATOM 538 O O . LYS A 1 78 ? 7.244 -4.509 -8.307 1.00 97.31 78 LYS A O 1
ATOM 543 N N . VAL A 1 79 ? 5.091 -4.786 -7.744 1.00 97.06 79 VAL A N 1
ATOM 544 C CA . VAL A 1 79 ? 5.121 -6.234 -7.993 1.00 97.06 79 VAL A CA 1
ATOM 545 C C . VAL A 1 79 ? 5.294 -6.605 -9.463 1.00 97.06 79 VAL A C 1
ATOM 547 O O . VAL A 1 79 ? 5.647 -7.747 -9.747 1.00 97.06 79 VAL A O 1
ATOM 550 N N . THR A 1 80 ? 5.106 -5.678 -10.407 1.00 96.62 80 THR A N 1
ATOM 551 C CA . THR A 1 80 ? 5.293 -5.942 -11.846 1.00 96.62 80 THR A CA 1
ATOM 552 C C . THR A 1 80 ? 6.747 -5.795 -12.305 1.00 96.62 80 THR A C 1
ATOM 554 O O . THR A 1 80 ? 7.019 -5.890 -13.501 1.00 96.62 80 THR A O 1
ATOM 557 N N . ARG A 1 81 ? 7.685 -5.516 -11.390 1.00 95.81 81 ARG A N 1
ATOM 558 C CA . ARG A 1 81 ? 9.088 -5.193 -11.686 1.00 95.81 81 ARG A CA 1
ATOM 559 C C . ARG A 1 81 ? 10.023 -6.026 -10.813 1.00 95.81 81 ARG A C 1
ATOM 561 O O . ARG A 1 81 ? 9.742 -6.260 -9.641 1.00 95.81 81 ARG A O 1
ATOM 568 N N . MET A 1 82 ? 11.150 -6.446 -11.382 1.00 95.62 82 MET A N 1
ATOM 569 C CA . MET A 1 82 ? 12.169 -7.215 -10.665 1.00 95.62 82 MET A CA 1
ATOM 570 C C . MET A 1 82 ? 12.946 -6.329 -9.683 1.00 95.62 82 MET A C 1
ATOM 572 O O . MET A 1 82 ? 13.375 -5.234 -10.048 1.00 95.62 82 MET A O 1
ATOM 576 N N . GLY A 1 83 ? 13.178 -6.822 -8.464 1.00 89.62 83 GLY A N 1
ATOM 577 C CA . GLY A 1 83 ? 13.988 -6.164 -7.440 1.00 89.62 83 GLY A CA 1
ATOM 578 C C . GLY A 1 83 ? 13.171 -5.502 -6.326 1.00 89.62 83 GLY A C 1
ATOM 579 O O . GLY A 1 83 ? 11.945 -5.397 -6.391 1.00 89.62 83 GLY A O 1
ATOM 580 N N . ALA A 1 84 ? 13.874 -5.049 -5.282 1.00 91.38 84 ALA A N 1
ATOM 581 C CA . ALA A 1 84 ? 13.298 -4.411 -4.093 1.00 91.38 84 ALA A CA 1
ATOM 582 C C . ALA A 1 84 ? 13.205 -2.878 -4.237 1.00 91.38 84 ALA A C 1
ATOM 584 O O . ALA A 1 84 ? 12.256 -2.365 -4.812 1.00 91.38 84 ALA A O 1
ATOM 585 N N . GLN A 1 85 ? 14.190 -2.123 -3.737 1.00 85.12 85 GLN A N 1
ATOM 586 C CA . GLN A 1 85 ? 14.174 -0.653 -3.802 1.00 85.12 85 GLN A CA 1
ATOM 587 C C . GLN A 1 85 ? 14.328 -0.116 -5.229 1.00 85.12 85 GLN A C 1
ATOM 589 O O . GLN A 1 85 ? 13.690 0.865 -5.593 1.00 85.12 85 GLN A O 1
ATOM 594 N N . VAL A 1 86 ? 15.134 -0.788 -6.055 1.00 88.50 86 VAL A N 1
ATOM 595 C CA . VAL A 1 86 ? 15.389 -0.403 -7.455 1.00 88.50 86 VAL A CA 1
ATOM 596 C C . VAL A 1 86 ? 14.144 -0.466 -8.343 1.00 88.50 86 VAL A C 1
ATOM 598 O O . VAL A 1 86 ? 14.149 0.081 -9.439 1.00 88.50 86 VAL A O 1
ATOM 601 N N . SER A 1 87 ? 13.085 -1.136 -7.882 1.00 90.81 87 SER A N 1
ATOM 602 C CA 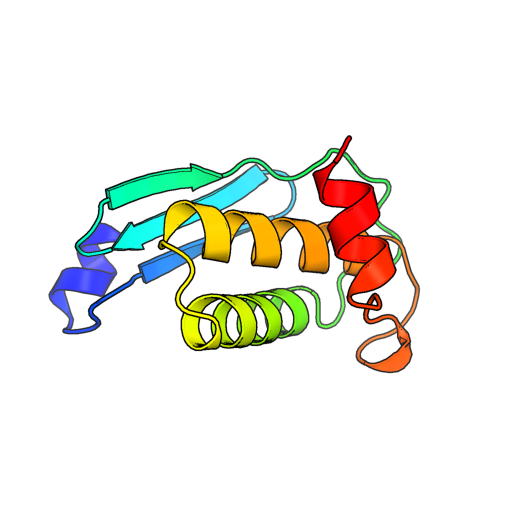. SER A 1 87 ? 11.844 -1.338 -8.630 1.00 90.81 87 SER A CA 1
ATOM 603 C C . SER A 1 87 ? 10.696 -0.439 -8.161 1.00 90.81 87 SER A C 1
ATOM 605 O O . SER A 1 87 ? 9.582 -0.547 -8.682 1.00 90.81 87 SER A O 1
ATOM 607 N N . MET A 1 88 ? 10.947 0.456 -7.197 1.00 95.06 88 MET A N 1
ATOM 608 C CA . MET A 1 88 ? 9.933 1.376 -6.685 1.00 95.06 88 MET A CA 1
ATOM 609 C C . MET A 1 88 ? 9.441 2.315 -7.796 1.00 95.06 88 MET A C 1
ATOM 611 O O . MET A 1 88 ? 10.258 2.856 -8.545 1.00 95.06 88 MET A O 1
ATOM 615 N N . PRO A 1 89 ? 8.121 2.527 -7.925 1.00 95.88 89 PRO A N 1
ATOM 616 C CA . PRO A 1 89 ? 7.594 3.464 -8.901 1.00 95.88 89 PRO A CA 1
ATOM 617 C C . PRO A 1 89 ? 7.856 4.910 -8.484 1.00 95.88 89 PRO A C 1
ATOM 619 O O . PRO A 1 89 ? 7.937 5.249 -7.301 1.00 95.88 89 PRO A O 1
ATOM 622 N N . THR A 1 90 ? 7.932 5.785 -9.477 1.00 96.94 90 THR A N 1
ATOM 623 C CA . THR A 1 90 ? 7.950 7.231 -9.271 1.00 96.94 90 THR A CA 1
ATOM 624 C C . THR A 1 90 ? 6.553 7.744 -8.924 1.00 96.94 90 THR A C 1
ATOM 626 O O . THR A 1 90 ? 5.537 7.133 -9.257 1.00 96.94 90 THR A O 1
ATOM 629 N N . ARG A 1 91 ? 6.481 8.926 -8.301 1.00 96.44 91 ARG A N 1
ATOM 630 C CA . ARG A 1 91 ? 5.205 9.597 -8.012 1.00 96.44 91 ARG A CA 1
ATOM 631 C C . ARG A 1 91 ? 4.346 9.784 -9.267 1.00 96.44 91 ARG A C 1
ATOM 633 O O . ARG A 1 91 ? 3.153 9.508 -9.217 1.00 96.44 91 ARG A O 1
ATOM 640 N N . ALA A 1 92 ? 4.957 10.204 -10.374 1.00 97.38 92 ALA A N 1
ATOM 641 C CA . ALA A 1 92 ? 4.257 10.452 -11.631 1.00 97.38 92 ALA A CA 1
ATOM 642 C C . ALA A 1 92 ? 3.622 9.176 -12.205 1.00 97.38 92 ALA A C 1
ATOM 644 O O . ALA A 1 92 ? 2.476 9.212 -12.643 1.00 97.38 92 ALA A O 1
ATOM 645 N N . GLU A 1 93 ? 4.329 8.042 -12.147 1.00 96.38 93 GLU A N 1
ATOM 646 C CA . GLU A 1 93 ? 3.787 6.746 -12.578 1.00 96.38 93 GLU A CA 1
ATOM 647 C C . GLU A 1 93 ? 2.570 6.335 -11.744 1.00 96.38 93 GLU A C 1
ATOM 649 O O . GLU A 1 93 ? 1.583 5.847 -12.288 1.00 96.38 93 GLU A O 1
ATOM 654 N N . VAL A 1 94 ? 2.620 6.550 -10.427 1.00 97.12 94 VAL A N 1
ATOM 655 C CA . VAL A 1 94 ? 1.512 6.209 -9.524 1.00 97.12 94 VAL A CA 1
ATOM 656 C C . VAL A 1 94 ? 0.304 7.105 -9.784 1.00 97.12 94 VAL A C 1
ATOM 658 O O . VAL A 1 94 ? -0.818 6.611 -9.835 1.00 97.12 94 VAL A O 1
ATOM 661 N N . GLU A 1 95 ? 0.515 8.410 -9.958 1.00 94.94 95 GLU A N 1
ATOM 662 C CA . GLU A 1 95 ? -0.563 9.361 -10.249 1.00 94.94 95 GLU A CA 1
ATOM 663 C C . GLU A 1 95 ? -1.212 9.107 -11.607 1.00 94.94 95 GLU A C 1
ATOM 665 O O . GLU A 1 95 ? -2.433 9.183 -11.709 1.00 94.94 95 GLU A O 1
ATOM 670 N N . GLU A 1 96 ? -0.419 8.783 -12.630 1.00 94.88 96 GLU A N 1
ATOM 671 C CA . GLU A 1 96 ? -0.945 8.373 -13.933 1.00 94.88 96 GLU A CA 1
ATOM 672 C C . GLU A 1 96 ? -1.783 7.109 -13.806 1.00 94.88 96 GLU A C 1
ATOM 674 O O . GLU A 1 96 ? -2.919 7.079 -14.271 1.00 94.88 96 GLU A O 1
ATOM 679 N N . ALA A 1 97 ? -1.272 6.107 -13.092 1.00 92.38 97 ALA A N 1
ATOM 680 C CA . ALA A 1 97 ? -2.011 4.885 -12.855 1.00 92.38 97 ALA A CA 1
ATOM 681 C C . ALA A 1 97 ? -3.351 5.189 -12.162 1.00 92.38 97 ALA A C 1
ATOM 683 O O . ALA A 1 97 ? -4.382 4.734 -12.633 1.00 92.38 97 ALA A O 1
ATOM 684 N N . MET A 1 98 ? -3.370 6.017 -11.108 1.00 91.81 98 MET A N 1
ATOM 685 C CA . MET A 1 98 ? -4.588 6.375 -10.359 1.00 91.81 98 MET A CA 1
ATOM 686 C C . MET A 1 98 ? -5.637 7.185 -11.139 1.00 91.81 98 MET A C 1
ATOM 688 O O . MET A 1 98 ? -6.762 7.295 -10.649 1.00 91.81 98 MET A O 1
ATOM 692 N N . ARG A 1 99 ? -5.296 7.769 -12.295 1.00 89.00 99 ARG A N 1
ATOM 693 C CA . ARG A 1 99 ? -6.260 8.455 -13.177 1.00 89.00 99 ARG A CA 1
ATOM 694 C C . ARG A 1 99 ? -7.065 7.495 -14.059 1.00 89.00 99 ARG A C 1
ATOM 696 O O . ARG A 1 99 ? -8.088 7.914 -14.597 1.00 89.00 99 ARG A O 1
ATOM 703 N N . GLN A 1 100 ? -6.587 6.263 -14.216 1.00 63.72 100 GLN A N 1
ATOM 704 C CA . GLN A 1 100 ? -7.207 5.189 -14.995 1.00 63.72 100 GLN A CA 1
ATOM 705 C C . GLN A 1 100 ? -8.094 4.328 -14.097 1.00 63.72 100 GLN A C 1
ATOM 707 O O . GLN A 1 100 ? -9.207 3.992 -14.553 1.00 63.72 100 GLN A O 1
#

Mean predicted aligned error: 2.79 Å

Solvent-accessible surface area (backbone atoms only — not comparable to full-atom values): 5521 Å² total; per-residue (Å²): 109,45,67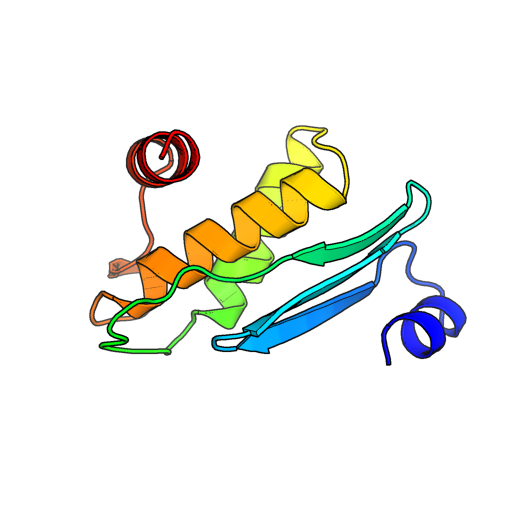,67,47,37,78,72,69,50,75,59,24,74,44,80,54,67,76,61,14,34,39,40,36,40,90,92,48,67,49,79,39,74,34,70,94,69,76,73,68,27,66,56,55,27,70,52,43,22,53,52,38,30,51,52,30,47,72,72,67,46,55,72,70,56,12,50,46,52,8,38,50,43,20,51,56,20,16,54,26,72,53,50,80,88,25,59,73,52,72,68,59,47,53,57,56,73,75,109

InterPro domains:
  IPR011611 Carbohydrate kinase PfkB [PF00294] (2-91)
  IPR029056 Ribokinase-like [G3DSA:3.40.1190.20] (1-100)
  IPR029056 Ribokinase-like [SSF53613] (1-99)